Protein AF-A0A966V969-F1 (afdb_monomer_lite)

Secondary structure (DSSP, 8-state):
--HHHHHHHHHHT--HHHHHHHHHHHHHHHHS---SS--HHHHHHHHHHH-TT----SSSS--------TTS-HHHHHHHHHHHHHHTTS-S------SHHHHHHHHHHHTSTTSTT-TTTT--

Sequence (124 aa):
MNRTVSSITARLSLRSPQEESLEILANILESIELSKAPDLIQTLKTIEGMYPSVKDFEREFPSLCFAIATGVGKTRLMGAFIAYFYLTGRSHNFFVLAPNLTIYDKLISDFSPQSPKYVFRGIA

pLDDT: mean 94.38, std 4.68, range [58.75, 98.19]

Structure (mmCIF, N/CA/C/O backbone):
data_AF-A0A966V969-F1
#
_entry.id   AF-A0A966V969-F1
#
loop_
_atom_site.group_PDB
_atom_site.id
_atom_site.type_symbol
_atom_site.label_atom_id
_atom_site.label_alt_id
_atom_site.label_comp_id
_atom_site.label_asym_id
_atom_site.label_entity_id
_atom_site.label_seq_id
_atom_site.pdbx_PDB_ins_code
_atom_site.Cartn_x
_atom_site.Cartn_y
_atom_site.Cartn_z
_atom_site.occupancy
_atom_site.B_iso_or_equiv
_atom_site.auth_seq_id
_atom_site.auth_comp_id
_atom_site.auth_asym_id
_atom_site.auth_atom_id
_atom_site.pdbx_PDB_model_num
ATOM 1 N N . MET A 1 1 ? 4.964 -12.467 12.797 1.00 58.75 1 MET A N 1
ATOM 2 C CA . MET A 1 1 ? 5.507 -12.057 11.484 1.00 58.75 1 MET A CA 1
ATOM 3 C C . MET A 1 1 ? 4.500 -12.437 10.413 1.00 58.75 1 MET A C 1
ATOM 5 O O . MET A 1 1 ? 4.186 -13.618 10.275 1.00 58.75 1 MET A O 1
ATOM 9 N N . ASN A 1 2 ? 3.919 -11.445 9.743 1.00 86.44 2 ASN A N 1
ATOM 10 C CA . ASN A 1 2 ? 2.849 -11.649 8.772 1.00 86.44 2 ASN A CA 1
ATOM 11 C C . ASN A 1 2 ? 3.426 -12.288 7.492 1.00 86.44 2 ASN A C 1
ATOM 13 O O . ASN A 1 2 ? 4.186 -11.659 6.757 1.00 86.44 2 ASN A O 1
ATOM 17 N N . ARG A 1 3 ? 3.097 -13.566 7.242 1.00 93.81 3 ARG A N 1
ATOM 18 C CA . ARG A 1 3 ? 3.651 -14.343 6.113 1.00 93.81 3 ARG A CA 1
ATOM 19 C C . ARG A 1 3 ? 3.357 -13.695 4.759 1.00 93.81 3 ARG A C 1
ATOM 21 O O . ARG A 1 3 ? 4.184 -13.785 3.853 1.00 93.81 3 ARG A O 1
ATOM 28 N N . THR A 1 4 ? 2.205 -13.042 4.630 1.00 96.69 4 THR A N 1
ATOM 29 C CA . THR A 1 4 ? 1.804 -12.351 3.403 1.00 96.69 4 THR A CA 1
ATOM 30 C C . THR A 1 4 ? 2.675 -11.124 3.164 1.00 96.69 4 THR A C 1
ATOM 32 O O . THR A 1 4 ? 3.166 -10.958 2.049 1.00 96.69 4 THR A O 1
ATOM 35 N N . VAL A 1 5 ? 2.960 -10.330 4.205 1.00 97.62 5 VAL A N 1
ATOM 36 C CA . VAL A 1 5 ? 3.913 -9.208 4.119 1.00 97.62 5 VAL A CA 1
ATOM 37 C C . VAL A 1 5 ? 5.285 -9.701 3.669 1.00 97.62 5 VAL A C 1
ATOM 39 O O . VAL A 1 5 ? 5.779 -9.236 2.647 1.00 97.62 5 VAL A O 1
ATOM 42 N N . SER A 1 6 ? 5.860 -10.703 4.344 1.00 97.12 6 SER A N 1
ATOM 43 C CA . SER A 1 6 ? 7.191 -11.222 3.988 1.00 97.12 6 SER A CA 1
ATOM 44 C C . SER A 1 6 ? 7.252 -11.751 2.548 1.00 97.12 6 SER A C 1
ATOM 46 O O . SER A 1 6 ? 8.235 -11.524 1.841 1.00 97.12 6 SER A O 1
ATOM 48 N N . SER A 1 7 ? 6.191 -12.423 2.088 1.00 97.38 7 SER A N 1
ATOM 49 C CA . SER A 1 7 ? 6.082 -12.890 0.702 1.00 97.38 7 SER A CA 1
ATOM 50 C C . SER A 1 7 ? 6.066 -11.722 -0.289 1.00 97.38 7 SER A C 1
ATOM 52 O O . SER A 1 7 ? 6.858 -11.708 -1.232 1.00 97.38 7 SER A O 1
ATOM 54 N N . ILE A 1 8 ? 5.221 -10.711 -0.065 1.00 98.12 8 ILE A N 1
ATOM 55 C CA . ILE A 1 8 ? 5.113 -9.535 -0.943 1.00 98.12 8 ILE A CA 1
ATOM 56 C C . ILE A 1 8 ? 6.426 -8.745 -0.959 1.00 98.12 8 ILE A C 1
ATOM 58 O O . ILE A 1 8 ? 6.900 -8.392 -2.042 1.00 98.12 8 ILE A O 1
ATOM 62 N N . THR A 1 9 ? 7.043 -8.521 0.206 1.00 97.50 9 THR A N 1
ATOM 63 C CA . THR A 1 9 ? 8.348 -7.859 0.336 1.00 97.50 9 THR A CA 1
ATOM 64 C C . THR A 1 9 ? 9.390 -8.528 -0.553 1.00 97.50 9 THR A C 1
ATOM 66 O O . THR A 1 9 ? 10.029 -7.855 -1.367 1.00 97.50 9 THR A O 1
ATOM 69 N N . ALA A 1 10 ? 9.518 -9.855 -0.457 1.00 96.75 10 ALA A N 1
ATOM 70 C CA . ALA A 1 10 ? 10.477 -10.612 -1.251 1.00 96.75 10 ALA A CA 1
ATOM 71 C C . ALA A 1 10 ? 10.139 -10.577 -2.752 1.00 96.75 10 ALA A C 1
ATOM 73 O O . ALA A 1 10 ? 10.995 -10.249 -3.577 1.00 96.75 10 ALA A O 1
ATOM 74 N N . ARG A 1 11 ? 8.885 -10.870 -3.120 1.00 97.06 11 ARG A N 1
ATOM 75 C CA . ARG A 1 11 ? 8.448 -10.976 -4.523 1.00 97.06 11 ARG A CA 1
ATOM 76 C C . ARG A 1 11 ? 8.523 -9.652 -5.278 1.00 97.06 11 ARG A C 1
ATOM 78 O O . ARG A 1 11 ? 8.856 -9.660 -6.460 1.00 97.06 11 ARG A O 1
ATOM 85 N N . LEU A 1 12 ? 8.247 -8.532 -4.611 1.00 96.50 12 LEU A N 1
ATOM 86 C CA . LEU A 1 12 ? 8.309 -7.196 -5.212 1.00 96.50 12 LEU A CA 1
ATOM 87 C C . LEU A 1 12 ? 9.646 -6.485 -4.978 1.00 96.50 12 LEU A C 1
ATOM 89 O O . LEU A 1 12 ? 9.831 -5.376 -5.486 1.00 96.50 12 LEU A O 1
ATOM 93 N N . SER A 1 13 ? 10.578 -7.101 -4.240 1.00 95.25 13 SER A N 1
ATOM 94 C CA . SER A 1 13 ? 11.858 -6.489 -3.855 1.00 95.25 13 SER A CA 1
ATOM 95 C C . SER A 1 13 ? 11.650 -5.109 -3.219 1.00 95.25 13 SER A C 1
ATOM 97 O O . SER A 1 13 ? 12.162 -4.091 -3.707 1.00 95.25 13 SER A O 1
ATOM 99 N N . LEU A 1 14 ? 10.810 -5.063 -2.181 1.00 96.31 14 LEU A N 1
ATOM 100 C CA . LEU A 1 14 ? 10.531 -3.826 -1.455 1.00 96.31 14 LEU A CA 1
ATOM 101 C C . LEU A 1 14 ? 11.786 -3.346 -0.721 1.00 96.31 14 LEU A C 1
ATOM 103 O O . LEU A 1 14 ? 12.553 -4.133 -0.175 1.00 96.31 14 LEU A O 1
ATOM 107 N N . ARG A 1 15 ? 12.007 -2.031 -0.737 1.00 95.50 15 ARG A N 1
ATOM 108 C CA . ARG A 1 15 ? 13.041 -1.374 0.076 1.00 95.50 15 ARG A CA 1
ATOM 109 C C . ARG A 1 15 ? 12.505 -1.143 1.486 1.00 95.50 15 ARG A C 1
ATOM 111 O O . ARG A 1 15 ? 11.294 -1.014 1.643 1.00 95.50 15 ARG A O 1
ATOM 118 N N . SER A 1 16 ? 13.388 -0.957 2.466 1.00 95.50 16 SER A N 1
ATOM 119 C CA . SER A 1 16 ? 13.004 -0.822 3.881 1.00 95.50 16 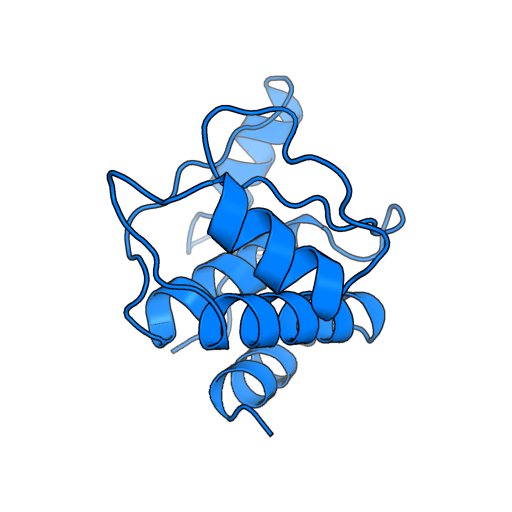SER A CA 1
ATOM 120 C C . SER A 1 16 ? 11.854 0.168 4.142 1.00 95.50 16 SER A C 1
ATOM 122 O O . SER A 1 16 ? 10.895 -0.239 4.785 1.00 95.50 16 SER A O 1
ATOM 124 N N . PRO A 1 17 ? 11.816 1.391 3.563 1.00 96.38 17 PRO A N 1
ATOM 125 C CA . PRO A 1 17 ? 10.683 2.300 3.801 1.00 96.38 17 PRO A CA 1
ATOM 126 C C . PRO A 1 17 ? 9.339 1.801 3.235 1.00 96.38 17 PRO A C 1
ATOM 128 O O . PRO A 1 17 ? 8.268 2.175 3.709 1.00 96.38 17 PRO A O 1
ATOM 131 N N . GLN A 1 18 ? 9.377 0.987 2.175 1.00 97.44 18 GLN A N 1
ATOM 132 C CA . GLN A 1 18 ? 8.181 0.392 1.569 1.00 97.44 18 GLN A CA 1
ATOM 133 C C . GLN A 1 18 ? 7.702 -0.820 2.368 1.00 97.44 18 GLN A C 1
ATOM 135 O O . GLN A 1 18 ? 6.499 -0.995 2.529 1.00 97.44 18 GLN A O 1
ATOM 140 N N . GLU A 1 19 ? 8.637 -1.642 2.847 1.00 97.25 19 GLU A N 1
ATOM 141 C CA . GLU A 1 19 ? 8.350 -2.771 3.734 1.00 97.25 19 GLU A CA 1
ATOM 142 C C . GLU A 1 19 ? 7.718 -2.288 5.040 1.00 97.25 19 GLU A C 1
ATOM 144 O O . GLU A 1 19 ? 6.629 -2.737 5.377 1.00 97.25 19 GLU A O 1
ATOM 149 N N . GLU A 1 20 ? 8.312 -1.285 5.690 1.00 96.88 20 GLU A N 1
ATOM 150 C CA . GLU A 1 20 ? 7.766 -0.667 6.904 1.00 96.88 20 GLU A CA 1
ATOM 151 C C . GLU A 1 20 ? 6.340 -0.136 6.677 1.00 96.88 20 GLU A C 1
ATOM 153 O O . GLU A 1 20 ? 5.432 -0.385 7.465 1.00 96.88 20 GLU A O 1
ATOM 158 N N . SER A 1 21 ? 6.098 0.529 5.541 1.00 97.69 21 SER A N 1
ATOM 159 C CA . SER A 1 21 ? 4.753 0.997 5.178 1.00 97.69 21 SER A CA 1
ATOM 160 C C . SER A 1 21 ? 3.753 -0.157 5.008 1.00 97.69 21 SER A C 1
ATOM 162 O O . SER A 1 21 ? 2.585 -0.023 5.373 1.00 97.69 21 SER A O 1
ATOM 164 N N . LEU A 1 22 ? 4.188 -1.290 4.449 1.00 98.19 22 LEU A N 1
ATOM 165 C CA . LEU A 1 22 ? 3.351 -2.479 4.281 1.00 98.19 22 LEU A CA 1
ATOM 166 C C . LEU A 1 22 ? 3.064 -3.172 5.620 1.00 98.19 22 LEU A C 1
ATOM 168 O O . LEU A 1 22 ? 1.937 -3.615 5.836 1.00 98.19 22 LEU A O 1
ATOM 172 N N . GLU A 1 23 ? 4.039 -3.224 6.525 1.00 97.94 23 GLU A N 1
ATOM 173 C CA . GLU A 1 23 ? 3.856 -3.728 7.889 1.00 97.94 23 GLU A CA 1
ATOM 174 C C . GLU A 1 23 ? 2.863 -2.873 8.679 1.00 97.94 23 GLU A C 1
ATOM 176 O O . GLU A 1 23 ? 1.950 -3.413 9.304 1.00 97.94 23 GLU A O 1
ATOM 181 N N . ILE A 1 24 ? 2.980 -1.545 8.593 1.00 97.56 24 ILE A N 1
ATOM 182 C CA . ILE A 1 24 ? 2.030 -0.617 9.220 1.00 97.56 24 ILE A CA 1
ATOM 183 C C . ILE A 1 24 ? 0.612 -0.872 8.701 1.00 97.56 24 ILE A C 1
ATOM 185 O O . ILE A 1 24 ? -0.319 -1.018 9.494 1.00 97.56 24 ILE A O 1
ATOM 189 N N . LEU A 1 25 ? 0.438 -0.979 7.378 1.00 97.56 25 LEU A N 1
ATOM 190 C CA . LEU A 1 25 ? -0.867 -1.285 6.792 1.00 97.56 25 LEU A CA 1
ATOM 191 C C . LEU A 1 25 ? -1.413 -2.628 7.305 1.00 97.56 25 LEU A C 1
ATOM 193 O O . LEU A 1 25 ? -2.586 -2.711 7.667 1.00 97.56 25 LEU A O 1
ATOM 197 N N . ALA A 1 26 ? -0.579 -3.669 7.348 1.00 97.50 26 ALA A N 1
ATOM 198 C CA . ALA A 1 26 ? -0.976 -4.988 7.828 1.00 97.50 26 ALA A CA 1
ATOM 199 C C . ALA A 1 26 ? -1.460 -4.947 9.286 1.00 97.50 26 ALA A C 1
ATOM 201 O O . ALA A 1 26 ? -2.554 -5.439 9.569 1.00 97.50 26 ALA A O 1
ATOM 202 N N . ASN A 1 27 ? -0.708 -4.292 10.174 1.00 97.00 27 ASN A N 1
ATOM 203 C CA . ASN A 1 27 ? -1.048 -4.152 11.593 1.00 97.00 27 ASN A CA 1
ATOM 204 C C . ASN A 1 27 ? -2.346 -3.360 11.809 1.00 97.00 27 ASN A C 1
ATOM 206 O O . ASN A 1 27 ? -3.169 -3.725 12.652 1.00 97.00 27 ASN A O 1
ATOM 210 N N . ILE A 1 28 ? -2.560 -2.295 11.026 1.00 96.31 28 ILE A N 1
ATOM 211 C CA . ILE A 1 28 ? -3.814 -1.533 11.069 1.00 96.31 28 ILE A CA 1
ATOM 212 C C . ILE A 1 28 ? -4.981 -2.440 10.689 1.00 96.31 28 ILE A C 1
ATOM 214 O O . ILE A 1 28 ? -5.964 -2.513 11.419 1.00 96.31 28 ILE A O 1
ATOM 218 N N . LEU A 1 29 ? -4.863 -3.162 9.573 1.00 95.06 29 LEU A N 1
ATOM 219 C CA . LEU A 1 29 ? -5.931 -4.020 9.065 1.00 95.06 29 LEU A CA 1
ATOM 220 C C . LEU A 1 29 ? -6.230 -5.213 9.983 1.00 95.06 29 LEU A C 1
ATOM 222 O O . LEU A 1 29 ? -7.367 -5.676 10.018 1.00 95.06 29 LEU A O 1
ATOM 226 N N . GLU A 1 30 ? -5.250 -5.724 10.724 1.00 94.31 30 GLU A N 1
ATOM 227 C CA . GLU A 1 30 ? -5.466 -6.744 11.763 1.00 94.31 30 GLU A CA 1
ATOM 228 C C . GLU A 1 30 ? -6.257 -6.205 12.967 1.00 94.31 30 GLU A C 1
ATOM 230 O O . GLU A 1 30 ? -6.939 -6.974 13.639 1.00 94.31 30 GLU A O 1
ATOM 235 N N . SER A 1 31 ? -6.217 -4.892 13.199 1.00 94.38 31 SER A N 1
ATOM 236 C CA . SER A 1 31 ? -6.817 -4.242 14.371 1.00 94.38 31 SER A CA 1
ATOM 237 C C . SER A 1 31 ? -8.165 -3.572 14.092 1.00 94.38 31 SER A C 1
ATOM 239 O O . SER A 1 31 ? -8.831 -3.126 15.026 1.00 94.38 31 SER A O 1
ATOM 241 N N . ILE A 1 32 ? -8.571 -3.473 12.822 1.00 92.69 32 ILE A N 1
ATOM 242 C CA . ILE A 1 32 ? -9.834 -2.850 12.410 1.00 92.69 32 ILE A CA 1
ATOM 243 C C . ILE A 1 32 ? -10.624 -3.766 11.472 1.00 92.69 32 ILE A C 1
ATOM 245 O O . ILE A 1 32 ? -10.061 -4.518 10.672 1.00 92.69 32 ILE A O 1
ATOM 249 N N . GLU A 1 33 ? -11.947 -3.647 11.517 1.00 87.50 33 GLU A N 1
ATOM 250 C CA . GLU A 1 33 ? -12.836 -4.291 10.554 1.00 87.50 33 GLU A CA 1
ATOM 251 C C . GLU A 1 33 ? -13.160 -3.338 9.396 1.00 87.50 33 GLU A C 1
ATOM 253 O O . GLU A 1 33 ? -13.469 -2.162 9.597 1.00 87.50 33 GLU A O 1
ATOM 258 N N . LEU A 1 34 ? -13.101 -3.847 8.163 1.00 87.50 34 LEU A N 1
ATOM 259 C CA . LEU A 1 34 ? -13.518 -3.095 6.983 1.00 87.50 34 LEU A CA 1
ATOM 260 C C . LEU A 1 34 ? -15.020 -3.290 6.777 1.00 87.50 34 LEU A C 1
ATOM 262 O O . LEU A 1 34 ? -15.475 -4.378 6.437 1.00 87.50 34 LEU A O 1
ATOM 266 N N . SER A 1 35 ? -15.781 -2.215 6.955 1.00 88.50 35 SER A N 1
ATOM 267 C CA . SER A 1 35 ? -17.240 -2.194 6.849 1.00 88.50 35 SER A CA 1
ATOM 268 C C . SER A 1 35 ? -17.690 -1.112 5.867 1.00 88.50 35 SER A C 1
ATOM 270 O O . SER A 1 35 ? -17.002 -0.111 5.673 1.00 88.50 35 SER A O 1
ATOM 272 N N . LYS A 1 36 ? -18.873 -1.288 5.262 1.00 87.44 36 LYS A N 1
ATOM 273 C CA . LYS A 1 36 ? -19.541 -0.234 4.471 1.00 87.44 36 LYS A CA 1
ATOM 274 C C . LYS A 1 36 ? -20.076 0.909 5.341 1.00 87.44 36 LYS A C 1
ATOM 276 O O . LYS A 1 36 ? -20.333 1.988 4.823 1.00 87.44 36 LYS A O 1
ATOM 281 N N . ALA A 1 37 ? -20.250 0.657 6.635 1.00 89.62 37 ALA A N 1
ATOM 282 C CA . ALA A 1 37 ? -20.653 1.625 7.646 1.00 89.62 37 ALA A CA 1
ATOM 283 C C . ALA A 1 37 ? -19.700 1.496 8.850 1.00 89.62 37 ALA A C 1
ATOM 285 O O . ALA A 1 37 ? -20.062 0.877 9.854 1.00 89.62 37 ALA A O 1
ATOM 286 N N . PRO A 1 38 ? -18.442 1.956 8.723 1.00 90.06 38 PRO A N 1
ATOM 287 C CA . PRO A 1 38 ? -17.471 1.863 9.805 1.00 90.06 38 PRO A CA 1
ATOM 288 C C . PRO A 1 38 ? -17.790 2.880 10.908 1.00 90.06 38 PRO A C 1
ATOM 290 O O . PRO A 1 38 ? -18.172 4.016 10.626 1.00 90.06 38 PRO A O 1
ATOM 293 N N . ASP A 1 39 ? -17.566 2.504 12.168 1.00 94.69 39 ASP A N 1
ATOM 294 C CA . ASP A 1 39 ? -17.512 3.470 13.268 1.00 94.69 39 ASP A CA 1
ATOM 295 C C . ASP A 1 39 ? -16.186 4.236 13.173 1.00 94.69 39 ASP A C 1
ATOM 297 O O . ASP A 1 39 ? -15.132 3.742 13.584 1.00 94.69 39 ASP A O 1
ATOM 301 N N . LEU A 1 40 ? -16.223 5.428 12.571 1.00 95.25 40 LEU A N 1
ATOM 302 C CA . LEU A 1 40 ? -15.026 6.241 12.342 1.00 95.25 40 LEU A CA 1
ATOM 303 C C . LEU A 1 40 ? -14.360 6.682 13.645 1.00 95.25 40 LEU A C 1
ATOM 305 O O . LEU A 1 40 ? -13.135 6.745 13.692 1.00 95.25 40 LEU A O 1
ATOM 309 N N . ILE A 1 41 ? -15.139 6.938 14.700 1.00 95.94 41 ILE A N 1
ATOM 310 C CA . ILE A 1 41 ? -14.617 7.387 15.995 1.00 95.94 41 ILE A CA 1
ATOM 311 C C . ILE A 1 41 ? -13.835 6.244 16.637 1.00 95.94 41 ILE A C 1
ATOM 313 O O . ILE A 1 41 ? -12.684 6.423 17.045 1.00 95.94 41 ILE A O 1
ATOM 317 N N . GLN A 1 42 ? -14.431 5.053 16.684 1.00 96.06 42 GLN A N 1
ATOM 318 C CA . GLN A 1 42 ? -13.767 3.884 17.246 1.00 96.06 42 GLN A CA 1
ATOM 319 C C . GLN A 1 42 ? -12.578 3.439 16.385 1.00 96.06 42 GLN A C 1
ATOM 321 O O . GLN A 1 42 ? -11.526 3.107 16.929 1.00 96.06 42 GLN A O 1
ATOM 326 N N . THR A 1 43 ? -12.708 3.481 15.056 1.00 96.75 43 THR A N 1
ATOM 327 C CA . THR A 1 43 ? -11.616 3.146 14.127 1.00 96.75 43 THR A CA 1
ATOM 328 C C . THR A 1 43 ? -10.434 4.095 14.309 1.00 96.75 43 THR A C 1
ATOM 330 O O . THR A 1 43 ? -9.302 3.633 14.452 1.00 96.75 43 THR A O 1
ATOM 333 N N . LEU A 1 44 ? -10.683 5.409 14.359 1.00 97.12 44 LEU A N 1
ATOM 334 C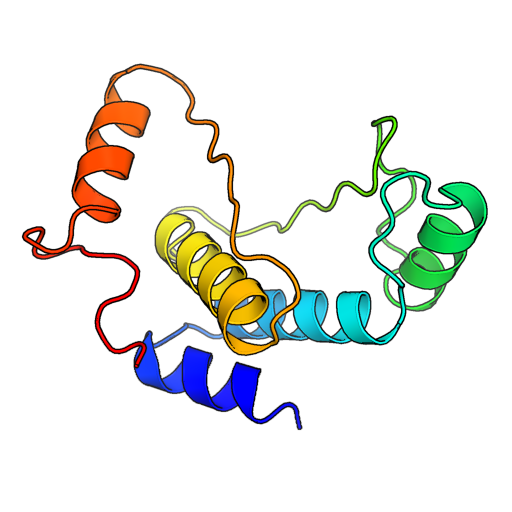 CA . LEU A 1 44 ? -9.646 6.414 14.594 1.00 97.12 44 LEU A CA 1
ATOM 335 C C . LEU A 1 44 ? -8.971 6.195 15.946 1.00 97.12 44 LEU A C 1
ATO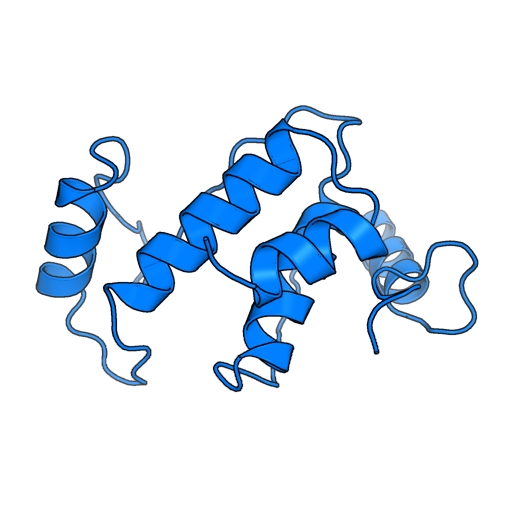M 337 O O . LEU A 1 44 ? -7.750 6.127 15.997 1.00 97.12 44 LEU A O 1
ATOM 341 N N . LYS A 1 45 ? -9.746 5.991 17.018 1.00 97.38 45 LYS A N 1
ATOM 342 C CA . LYS A 1 45 ? -9.208 5.735 18.361 1.00 97.38 45 LYS A CA 1
ATOM 343 C C . LYS A 1 45 ? -8.310 4.495 18.403 1.00 97.38 45 LYS A C 1
ATOM 345 O O . LYS A 1 45 ? -7.258 4.520 19.041 1.00 97.38 45 LYS A O 1
ATOM 350 N N . THR A 1 46 ? -8.708 3.417 17.727 1.00 97.25 46 THR A N 1
ATOM 351 C CA . THR A 1 46 ? -7.894 2.199 17.620 1.00 97.25 46 THR A CA 1
ATOM 352 C C . THR A 1 46 ? -6.586 2.475 16.873 1.00 97.25 46 THR A C 1
ATOM 354 O O . THR A 1 46 ? -5.520 2.090 17.352 1.00 97.25 46 THR A O 1
ATOM 357 N N . ILE A 1 47 ? -6.644 3.168 15.729 1.00 97.19 47 ILE A N 1
ATOM 358 C CA . ILE A 1 47 ? -5.453 3.482 14.927 1.00 97.19 47 ILE A CA 1
ATOM 359 C C . ILE A 1 47 ? -4.529 4.458 15.659 1.00 97.19 47 ILE A C 1
ATOM 361 O O . ILE A 1 47 ? -3.330 4.206 15.708 1.00 97.19 47 ILE A O 1
ATOM 365 N N . GLU A 1 48 ? -5.058 5.517 16.271 1.00 97.31 48 GLU A N 1
ATOM 366 C CA . GLU A 1 48 ? -4.290 6.501 17.042 1.00 97.31 48 GLU A CA 1
ATOM 367 C C . GLU A 1 48 ? -3.553 5.846 18.221 1.00 97.31 48 GLU A C 1
ATOM 369 O O . GLU A 1 48 ? -2.412 6.204 18.511 1.00 97.31 48 GLU A O 1
ATOM 374 N N . GLY A 1 49 ? -4.161 4.842 18.865 1.00 97.25 49 GLY A N 1
ATOM 375 C CA . GLY A 1 49 ? -3.520 4.072 19.934 1.00 97.25 49 GLY A CA 1
ATOM 376 C C . GLY A 1 49 ? -2.269 3.304 19.487 1.00 97.25 49 GLY A C 1
ATOM 377 O O . GLY A 1 49 ? -1.350 3.126 20.284 1.00 97.25 49 GLY A O 1
ATOM 378 N N . MET A 1 50 ? -2.209 2.879 18.221 1.00 96.81 50 MET A N 1
ATOM 379 C CA . MET A 1 50 ? -1.041 2.207 17.630 1.00 96.81 50 MET A CA 1
ATOM 380 C C . MET A 1 50 ? -0.080 3.189 16.949 1.00 96.81 50 MET A C 1
ATOM 382 O O . MET A 1 50 ? 1.136 3.006 16.987 1.00 96.81 50 MET A O 1
ATOM 386 N N . TYR A 1 51 ? -0.629 4.231 16.325 1.00 96.44 51 TYR A N 1
ATOM 387 C CA . TYR A 1 51 ? 0.069 5.205 15.493 1.00 96.44 51 TYR A CA 1
ATOM 388 C C . TYR A 1 51 ? -0.381 6.626 15.869 1.00 96.44 51 TYR A C 1
ATOM 390 O O . TYR A 1 51 ? -1.213 7.217 15.175 1.00 96.44 51 TYR A O 1
ATOM 398 N N . PRO A 1 52 ? 0.188 7.221 16.938 1.00 96.25 52 PRO A N 1
ATOM 399 C CA . PRO A 1 52 ? -0.287 8.492 17.495 1.00 96.25 52 PRO A CA 1
ATOM 400 C C . PRO A 1 52 ? -0.197 9.704 16.560 1.00 96.25 52 PRO A C 1
ATOM 402 O O . PRO A 1 52 ? -0.723 10.764 16.898 1.00 96.25 52 PRO A O 1
ATOM 405 N N . SER A 1 53 ? 0.485 9.585 15.418 1.00 94.75 53 SER A N 1
ATOM 406 C CA . SER A 1 53 ? 0.539 10.613 14.375 1.00 94.75 53 SER A CA 1
ATOM 407 C C . SER A 1 53 ? -0.765 10.741 13.578 1.00 94.75 53 SER A C 1
ATOM 409 O O . SER A 1 53 ? -0.983 11.777 12.954 1.00 94.75 53 SER A O 1
ATOM 411 N N . VAL A 1 54 ? -1.640 9.731 13.604 1.00 96.06 54 VAL A N 1
ATOM 412 C CA . VAL A 1 54 ? -2.954 9.769 12.950 1.00 96.06 54 VAL A CA 1
ATOM 413 C C . VAL A 1 54 ? -3.952 10.433 13.897 1.00 96.06 54 VAL A C 1
ATOM 415 O O . VAL A 1 54 ? -4.378 9.823 14.872 1.00 96.06 54 VAL A O 1
ATOM 418 N N . LYS A 1 55 ? -4.288 11.700 13.632 1.00 95.12 55 LYS A N 1
ATOM 419 C CA . LYS A 1 55 ? -5.190 12.504 14.481 1.00 95.12 55 LYS A CA 1
ATOM 420 C C . LYS A 1 55 ? -6.593 12.683 13.917 1.00 95.12 55 LYS A C 1
ATOM 422 O O . LYS A 1 55 ? -7.523 12.918 14.675 1.00 95.12 55 LYS A O 1
ATOM 427 N N . ASP A 1 56 ? -6.727 12.589 12.602 1.00 95.25 56 ASP A N 1
ATOM 428 C CA . ASP A 1 56 ? -7.979 12.734 11.872 1.00 95.25 56 ASP A CA 1
ATOM 429 C C . ASP A 1 56 ? -7.827 12.031 10.512 1.00 95.25 56 ASP A C 1
ATOM 431 O O . ASP A 1 56 ? -6.720 11.943 9.974 1.00 95.25 56 ASP A O 1
ATOM 435 N N . PHE A 1 57 ? -8.926 11.514 9.965 1.00 95.38 57 PHE A N 1
ATOM 436 C CA . PHE A 1 57 ? -8.981 10.983 8.603 1.00 95.38 57 PHE A CA 1
ATOM 437 C C . PHE A 1 57 ? -9.217 12.077 7.555 1.00 95.38 57 PHE A C 1
ATOM 439 O O . PHE A 1 57 ? -8.974 11.837 6.370 1.00 95.38 57 PHE A O 1
ATOM 446 N N . GLU A 1 58 ? -9.718 13.251 7.959 1.00 94.94 58 GLU A N 1
ATOM 447 C CA . GLU A 1 58 ? -10.103 14.364 7.072 1.00 94.94 58 GLU A CA 1
ATOM 448 C C . GLU A 1 58 ? -11.171 13.980 6.023 1.00 94.94 58 GLU A C 1
ATOM 450 O O . GLU A 1 58 ? -11.390 14.695 5.039 1.00 94.94 58 GLU A O 1
ATOM 455 N N . ARG A 1 59 ? -11.801 12.811 6.169 1.00 93.56 59 ARG A N 1
ATOM 456 C CA . ARG A 1 59 ? -12.737 12.196 5.221 1.00 93.56 59 ARG A CA 1
ATOM 457 C C . ARG A 1 59 ? -13.808 11.426 5.985 1.00 93.56 59 ARG A C 1
ATOM 459 O O . ARG A 1 59 ? -13.583 10.969 7.100 1.00 93.56 59 ARG A O 1
ATOM 466 N N . GLU A 1 60 ? -14.946 11.198 5.336 1.00 91.44 60 GLU A N 1
ATOM 467 C CA . GLU A 1 60 ? -16.062 10.395 5.868 1.00 91.44 60 GLU A CA 1
ATOM 468 C C . GLU A 1 60 ? -15.815 8.872 5.767 1.00 91.44 60 GLU A C 1
ATOM 470 O O . GLU A 1 60 ? -16.740 8.065 5.761 1.00 91.44 60 GLU A O 1
ATOM 475 N N . PHE A 1 61 ? -14.552 8.461 5.654 1.00 92.00 61 PHE A N 1
ATOM 476 C CA . PHE A 1 61 ? -14.100 7.074 5.603 1.00 92.00 61 PHE A CA 1
ATOM 477 C C . PHE A 1 61 ? -12.670 6.983 6.164 1.00 92.00 61 PHE A C 1
ATOM 479 O O . PHE A 1 61 ? -11.955 7.990 6.142 1.00 92.00 61 PHE A O 1
ATOM 486 N N . PRO A 1 62 ? -12.208 5.803 6.627 1.00 93.25 62 PRO A N 1
ATOM 487 C CA . PRO A 1 62 ? -10.829 5.636 7.078 1.00 93.25 62 PRO A CA 1
ATOM 488 C C . PRO A 1 62 ? -9.838 5.992 5.965 1.00 93.25 62 PRO A C 1
ATOM 490 O O . PRO A 1 62 ? -9.826 5.370 4.902 1.00 93.25 62 PRO A O 1
ATOM 493 N N . SER A 1 63 ? -9.012 7.004 6.211 1.00 94.62 63 SER A N 1
ATOM 494 C CA . SER A 1 63 ? -8.074 7.564 5.238 1.00 94.62 63 SER A CA 1
ATOM 495 C C . SER A 1 63 ? -6.692 7.646 5.871 1.00 94.62 63 SER A C 1
ATOM 497 O O . SER A 1 63 ? -6.527 8.212 6.948 1.00 94.62 63 SER A O 1
ATOM 499 N N . LEU A 1 64 ? -5.695 7.045 5.222 1.00 95.50 64 LEU A N 1
ATOM 500 C CA . LEU A 1 64 ? -4.336 6.924 5.746 1.00 95.50 64 LEU A CA 1
ATOM 501 C C . LEU A 1 64 ? -3.336 7.487 4.740 1.00 95.50 64 LEU A C 1
ATOM 503 O O . LEU A 1 64 ? -3.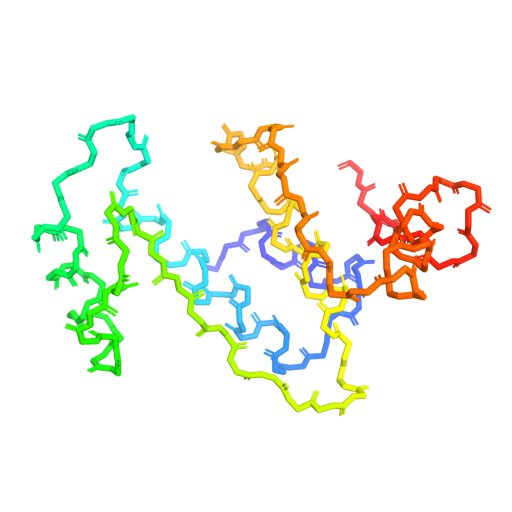401 7.187 3.546 1.00 95.50 64 LEU A O 1
ATOM 507 N N . CYS A 1 65 ? -2.377 8.266 5.236 1.00 95.31 65 CYS A N 1
ATOM 508 C CA . CYS A 1 65 ? -1.295 8.822 4.435 1.00 95.31 65 CYS A CA 1
ATOM 509 C C . CYS A 1 65 ? 0.027 8.129 4.776 1.00 95.31 65 CYS A C 1
ATOM 511 O O . CYS A 1 65 ? 0.466 8.138 5.923 1.00 95.31 65 CYS A O 1
ATOM 513 N N . PHE A 1 66 ? 0.683 7.567 3.760 1.00 95.12 66 PHE A N 1
ATOM 514 C CA . PHE A 1 66 ? 2.009 6.966 3.884 1.00 95.12 66 PHE A CA 1
ATOM 515 C C . PHE A 1 66 ? 3.045 7.884 3.236 1.00 95.12 66 PHE A C 1
ATOM 517 O O . PHE A 1 66 ? 3.087 8.041 2.010 1.00 95.12 66 PHE A O 1
ATOM 524 N N . ALA A 1 67 ? 3.881 8.510 4.064 1.00 90.94 67 ALA A N 1
ATOM 525 C CA . ALA A 1 67 ? 4.910 9.432 3.606 1.00 90.94 67 ALA A CA 1
ATOM 526 C C . ALA A 1 67 ? 6.137 8.667 3.089 1.00 90.94 67 ALA A C 1
ATOM 528 O O . ALA A 1 67 ? 6.877 8.055 3.852 1.00 90.94 67 ALA A O 1
ATOM 529 N N . ILE A 1 68 ? 6.380 8.736 1.778 1.00 90.81 68 ILE A N 1
ATOM 530 C CA . ILE A 1 68 ? 7.575 8.172 1.142 1.00 90.81 68 ILE A CA 1
ATOM 531 C C . ILE A 1 68 ? 8.245 9.215 0.245 1.00 90.81 68 ILE A C 1
ATOM 533 O O . ILE A 1 68 ? 7.589 9.880 -0.564 1.00 90.81 68 ILE A O 1
ATOM 537 N N . ALA A 1 69 ? 9.574 9.307 0.345 1.00 89.44 69 ALA A N 1
ATOM 538 C CA . ALA A 1 69 ? 10.386 10.205 -0.468 1.00 89.44 69 ALA A CA 1
ATOM 539 C C . ALA A 1 69 ? 10.277 9.916 -1.981 1.00 89.44 69 ALA A C 1
ATOM 541 O O . ALA A 1 69 ? 9.974 8.806 -2.439 1.00 89.44 69 ALA A O 1
ATOM 542 N N . THR A 1 70 ? 10.541 10.935 -2.799 1.00 85.94 70 THR A N 1
ATOM 543 C CA . THR A 1 70 ? 10.593 10.782 -4.258 1.00 85.94 70 THR A CA 1
ATOM 544 C C . THR A 1 70 ? 11.674 9.770 -4.659 1.00 85.94 70 THR A C 1
ATOM 546 O O . THR A 1 70 ? 12.690 9.609 -3.996 1.00 85.94 70 THR A O 1
ATOM 549 N N . GLY A 1 71 ? 11.427 9.005 -5.727 1.00 85.81 71 GLY A N 1
ATOM 550 C CA . GLY A 1 71 ? 12.384 8.001 -6.222 1.00 85.81 71 GLY A CA 1
ATOM 551 C C . GLY A 1 71 ? 12.475 6.690 -5.422 1.00 85.81 71 GLY A C 1
ATOM 552 O O . GLY A 1 71 ? 13.090 5.737 -5.901 1.00 85.81 71 GLY A O 1
ATOM 553 N N . VAL A 1 72 ? 11.821 6.574 -4.259 1.00 89.38 72 VAL A N 1
ATOM 554 C CA . VAL A 1 72 ? 11.823 5.323 -3.469 1.00 89.38 72 VAL A CA 1
ATOM 555 C C . VAL A 1 72 ? 10.964 4.228 -4.113 1.00 89.38 72 VAL A C 1
ATOM 557 O O . VAL A 1 72 ? 11.318 3.056 -4.044 1.00 89.38 72 VAL A O 1
ATOM 560 N N . GLY A 1 73 ? 9.884 4.611 -4.804 1.00 92.31 73 GLY A N 1
ATOM 561 C CA . GLY A 1 73 ? 9.027 3.689 -5.560 1.00 92.31 73 GLY A CA 1
ATOM 562 C C . GLY A 1 73 ? 7.570 3.679 -5.098 1.00 92.31 73 GLY A C 1
ATOM 563 O O . GLY A 1 73 ? 7.029 2.625 -4.783 1.00 92.31 73 GLY A O 1
ATOM 564 N N . LYS A 1 74 ? 6.911 4.843 -5.086 1.00 94.50 74 LYS A N 1
ATOM 565 C CA . LYS A 1 74 ? 5.506 4.984 -4.654 1.00 94.50 74 LYS A CA 1
ATOM 566 C C . LYS A 1 74 ? 4.546 4.056 -5.406 1.00 94.50 74 LYS A C 1
ATOM 568 O O . LYS A 1 74 ? 3.734 3.390 -4.783 1.00 94.50 74 LYS A O 1
ATOM 573 N N . THR A 1 75 ? 4.703 3.932 -6.726 1.00 94.56 75 THR A N 1
ATOM 574 C CA . THR A 1 75 ? 3.884 3.019 -7.542 1.00 94.56 7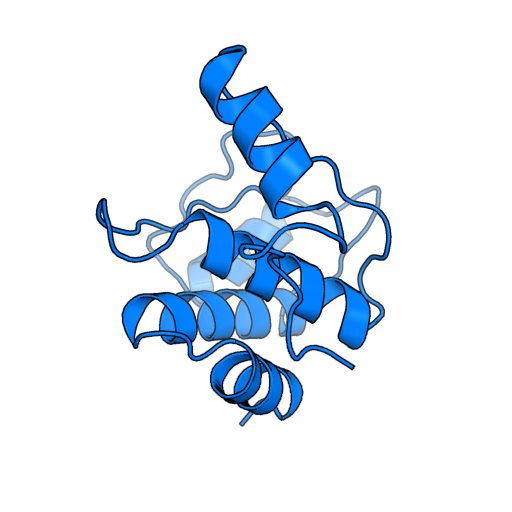5 THR A CA 1
ATOM 575 C C . THR A 1 75 ? 4.048 1.556 -7.122 1.00 94.56 75 THR A C 1
ATOM 577 O O . THR A 1 75 ? 3.078 0.809 -7.090 1.00 94.56 75 THR A O 1
ATOM 580 N N . ARG A 1 76 ? 5.264 1.147 -6.739 1.00 95.50 76 ARG A N 1
ATOM 581 C CA . ARG A 1 76 ? 5.522 -0.209 -6.243 1.00 95.50 76 ARG A CA 1
ATOM 582 C C . ARG A 1 76 ? 4.914 -0.435 -4.862 1.00 95.50 76 ARG A C 1
ATOM 584 O O . ARG A 1 76 ? 4.351 -1.498 -4.642 1.00 95.50 76 ARG A O 1
ATOM 591 N N . LEU A 1 77 ? 4.981 0.556 -3.967 1.00 97.38 77 LEU A N 1
ATOM 592 C CA . LEU A 1 77 ? 4.297 0.468 -2.674 1.00 97.38 77 LEU A CA 1
ATOM 593 C C . LEU A 1 77 ? 2.781 0.321 -2.864 1.00 97.38 77 LEU A C 1
ATOM 595 O O . LEU A 1 77 ? 2.166 -0.533 -2.240 1.00 97.38 77 LEU A O 1
ATOM 599 N N . MET A 1 78 ? 2.189 1.104 -3.767 1.00 96.75 78 MET A N 1
ATOM 600 C CA . MET A 1 78 ? 0.771 0.972 -4.105 1.00 96.75 78 MET A CA 1
ATOM 601 C C . MET A 1 78 ? 0.437 -0.442 -4.605 1.00 96.75 78 MET A C 1
ATOM 603 O O . MET A 1 78 ? -0.544 -1.030 -4.157 1.00 96.75 78 MET A O 1
ATOM 607 N N . GLY A 1 79 ? 1.272 -1.018 -5.477 1.00 97.25 79 GLY A N 1
ATOM 608 C CA . GLY A 1 79 ? 1.138 -2.416 -5.896 1.00 97.25 79 GLY A CA 1
ATOM 609 C C . GLY A 1 79 ? 1.234 -3.402 -4.726 1.00 97.25 79 GLY A C 1
ATOM 610 O O . GLY A 1 79 ? 0.434 -4.327 -4.641 1.00 97.25 79 GLY A O 1
ATOM 611 N N . ALA A 1 80 ? 2.149 -3.176 -3.781 1.00 98.00 80 ALA A N 1
ATOM 612 C CA . ALA A 1 80 ? 2.277 -4.000 -2.580 1.00 98.00 80 ALA A CA 1
ATOM 613 C C . ALA A 1 80 ? 1.025 -3.943 -1.691 1.00 98.00 80 ALA A C 1
ATOM 615 O O . ALA A 1 80 ? 0.567 -4.981 -1.216 1.00 98.00 80 ALA A O 1
ATOM 616 N N . PHE A 1 81 ? 0.432 -2.758 -1.516 1.00 98.06 81 PHE A N 1
ATOM 617 C CA . PHE A 1 81 ? -0.822 -2.594 -0.776 1.00 98.06 81 PHE A CA 1
ATOM 618 C C . PHE A 1 81 ? -1.967 -3.346 -1.451 1.00 98.06 81 PHE A C 1
ATOM 620 O O . PHE A 1 81 ? -2.643 -4.140 -0.800 1.00 98.06 81 PHE A O 1
ATOM 627 N N . ILE A 1 82 ? -2.149 -3.157 -2.761 1.00 98.06 82 ILE A N 1
ATOM 628 C CA . ILE A 1 82 ? -3.193 -3.856 -3.523 1.00 98.06 82 ILE A CA 1
ATOM 629 C C . ILE A 1 82 ? -2.999 -5.377 -3.438 1.00 98.06 82 ILE A C 1
ATOM 631 O O . ILE A 1 82 ? -3.954 -6.098 -3.151 1.00 98.06 82 ILE A O 1
ATOM 635 N N . ALA A 1 83 ? -1.766 -5.864 -3.610 1.00 97.88 83 ALA A N 1
ATOM 636 C CA . ALA A 1 83 ? -1.447 -7.284 -3.481 1.00 97.88 83 ALA A CA 1
ATOM 637 C C . ALA A 1 83 ? -1.784 -7.818 -2.081 1.00 97.88 83 ALA A C 1
ATOM 639 O O . ALA A 1 83 ? -2.351 -8.900 -1.963 1.00 97.88 83 ALA A O 1
ATOM 640 N N . TYR A 1 84 ? -1.502 -7.055 -1.022 1.00 97.94 84 TYR A N 1
ATOM 641 C CA . TYR A 1 84 ? -1.835 -7.452 0.345 1.00 97.94 84 TYR A CA 1
ATOM 642 C C . TYR A 1 84 ? -3.345 -7.577 0.559 1.00 97.94 84 TYR A C 1
ATOM 644 O O . TYR A 1 84 ? -3.808 -8.609 1.047 1.00 97.94 84 TYR A O 1
ATOM 652 N N . PHE A 1 85 ? -4.130 -6.575 0.151 1.00 97.25 85 PHE A N 1
ATOM 653 C CA . PHE A 1 85 ? -5.593 -6.639 0.237 1.00 97.25 85 PHE A CA 1
ATOM 654 C C . PHE A 1 85 ? -6.167 -7.823 -0.552 1.00 97.25 85 PHE A C 1
ATOM 656 O O . PHE A 1 85 ? -7.049 -8.516 -0.043 1.00 97.25 85 PHE A O 1
ATOM 663 N N . TYR A 1 86 ? -5.647 -8.073 -1.756 1.00 96.88 86 TYR A N 1
ATOM 664 C CA . TYR A 1 86 ? -6.095 -9.162 -2.621 1.00 96.88 86 TYR A CA 1
ATOM 665 C C . TYR A 1 86 ? -5.770 -10.538 -2.025 1.00 96.88 86 TYR A C 1
ATOM 667 O O . TYR A 1 86 ? -6.656 -11.379 -1.886 1.00 96.88 86 TYR A O 1
ATOM 675 N N . LEU A 1 87 ? -4.514 -10.762 -1.622 1.00 96.38 87 LEU A N 1
ATOM 676 C CA . LEU A 1 87 ? -4.042 -12.054 -1.106 1.00 96.38 87 LEU A CA 1
ATOM 677 C C . LEU A 1 87 ? -4.605 -12.393 0.278 1.00 96.38 87 LEU A C 1
ATOM 679 O O . LEU A 1 87 ? -4.685 -13.564 0.637 1.00 96.38 87 LEU A O 1
ATOM 683 N N . THR A 1 88 ? -4.999 -11.386 1.060 1.00 95.31 88 THR A N 1
ATOM 684 C CA . THR A 1 88 ? -5.679 -11.589 2.351 1.00 95.31 88 THR A CA 1
ATOM 685 C C . THR A 1 88 ? -7.202 -11.678 2.223 1.00 95.31 88 THR A C 1
ATOM 687 O O . THR A 1 88 ? -7.881 -11.828 3.235 1.00 95.31 88 THR A O 1
ATOM 690 N N . GLY A 1 89 ? -7.753 -11.581 1.005 1.00 93.75 89 GLY A N 1
ATOM 691 C CA . GLY A 1 89 ? -9.197 -11.641 0.756 1.00 93.75 89 GLY A CA 1
ATOM 692 C C . GLY A 1 89 ? -9.979 -10.435 1.289 1.00 93.75 89 GLY A C 1
ATOM 693 O O . GLY A 1 89 ? -11.200 -10.495 1.402 1.00 93.75 89 GLY A O 1
ATOM 694 N N . ARG A 1 90 ? -9.297 -9.335 1.634 1.00 93.25 90 ARG A N 1
ATOM 695 C CA . ARG A 1 90 ? -9.916 -8.130 2.212 1.00 93.25 90 ARG A CA 1
ATOM 696 C C . ARG A 1 90 ? -10.571 -7.237 1.166 1.00 93.25 90 ARG A C 1
ATOM 698 O O . ARG A 1 90 ? -11.561 -6.578 1.465 1.00 93.25 90 ARG A O 1
ATOM 705 N N . SER A 1 91 ? -10.015 -7.182 -0.042 1.00 93.88 91 SER A N 1
ATOM 706 C CA . SER A 1 91 ? -10.650 -6.522 -1.186 1.00 93.88 91 SER A CA 1
ATOM 707 C C . SER A 1 91 ? -10.087 -7.043 -2.504 1.00 93.88 91 SER A C 1
ATOM 709 O O . SER A 1 91 ? -8.894 -7.313 -2.616 1.00 93.88 91 SER A O 1
ATOM 711 N N . HIS A 1 92 ? -10.947 -7.106 -3.520 1.00 94.31 92 HIS A N 1
ATOM 712 C CA . HIS A 1 92 ? -10.571 -7.375 -4.911 1.00 94.31 92 HIS A CA 1
ATOM 713 C C . HIS A 1 92 ? -10.875 -6.195 -5.844 1.00 94.31 92 HIS A C 1
ATOM 715 O O . HIS A 1 92 ? -10.545 -6.248 -7.026 1.00 94.31 92 HIS A O 1
ATOM 721 N N . ASN A 1 93 ? -11.490 -5.128 -5.324 1.00 94.75 93 ASN A N 1
ATOM 722 C CA . ASN A 1 93 ? -11.884 -3.958 -6.100 1.00 94.75 93 ASN A CA 1
ATOM 723 C C . ASN A 1 93 ? -11.099 -2.744 -5.614 1.00 94.75 93 ASN A C 1
ATOM 725 O O . ASN A 1 93 ? -11.124 -2.412 -4.427 1.00 94.75 93 ASN A O 1
ATOM 729 N N . PHE A 1 94 ? -10.414 -2.082 -6.542 1.00 95.88 94 PHE A N 1
ATOM 730 C CA . PHE A 1 94 ? -9.548 -0.950 -6.242 1.00 95.88 94 PHE A CA 1
ATOM 731 C C . PHE A 1 94 ? -9.813 0.181 -7.222 1.00 95.88 94 PHE A C 1
ATOM 733 O O . PHE A 1 94 ? -9.946 -0.037 -8.425 1.00 95.88 94 PHE A O 1
ATOM 740 N N . PHE A 1 95 ? -9.850 1.397 -6.692 1.00 95.44 95 PHE A N 1
ATOM 741 C CA . PHE A 1 95 ? -9.897 2.621 -7.472 1.00 95.44 95 PHE A CA 1
ATOM 742 C C . PHE A 1 95 ? -8.592 3.381 -7.246 1.00 95.44 95 PHE A C 1
ATOM 744 O O . PHE A 1 95 ? -8.260 3.728 -6.113 1.00 95.44 95 PHE A O 1
ATOM 751 N N . VAL A 1 96 ? -7.837 3.614 -8.319 1.00 95.38 96 VAL A N 1
ATOM 752 C CA . VAL A 1 96 ? -6.575 4.360 -8.276 1.00 95.38 96 VAL A CA 1
ATOM 753 C C . VAL A 1 96 ? -6.795 5.715 -8.933 1.00 95.38 96 VAL A C 1
ATOM 755 O O . VAL A 1 96 ? -7.036 5.795 -10.136 1.00 95.38 96 VAL A O 1
ATOM 758 N N . LEU A 1 97 ? -6.694 6.784 -8.142 1.00 94.38 97 LEU A N 1
ATOM 759 C CA . LEU A 1 97 ? -6.799 8.156 -8.628 1.00 94.38 97 LEU A CA 1
ATOM 760 C C . LEU A 1 97 ? -5.408 8.718 -8.944 1.00 94.38 97 LEU A C 1
ATOM 762 O O . LEU A 1 97 ? -4.514 8.697 -8.098 1.00 94.38 97 LEU A O 1
ATOM 766 N N . ALA A 1 98 ? -5.239 9.248 -10.154 1.00 94.25 98 ALA A N 1
ATOM 767 C CA . ALA A 1 98 ? -3.985 9.821 -10.630 1.00 94.25 98 ALA A CA 1
ATOM 768 C C . ALA A 1 98 ? -4.139 11.321 -10.928 1.00 94.25 98 ALA A C 1
ATOM 770 O O . ALA A 1 98 ? -5.160 11.720 -11.490 1.00 94.25 98 ALA A O 1
ATOM 771 N N . PRO A 1 99 ? -3.136 12.158 -10.612 1.00 93.50 99 PRO A N 1
ATOM 772 C CA . PRO A 1 99 ? -3.149 13.560 -11.005 1.00 93.50 99 PRO A CA 1
ATOM 773 C C . PRO A 1 99 ? -2.664 13.725 -12.450 1.00 93.50 99 PRO A C 1
ATOM 775 O O . PRO A 1 99 ? -1.580 13.254 -12.792 1.00 93.50 99 PRO A O 1
ATOM 778 N N . ASN A 1 100 ? -3.400 14.488 -13.260 1.00 95.00 100 ASN A N 1
ATOM 779 C CA . ASN A 1 100 ? -3.079 14.793 -14.663 1.00 95.00 100 ASN A CA 1
ATOM 780 C C . ASN A 1 100 ? -2.990 13.557 -15.587 1.00 95.00 100 ASN A C 1
ATOM 782 O O . ASN A 1 100 ? -2.838 12.415 -15.155 1.00 95.00 100 ASN A O 1
AT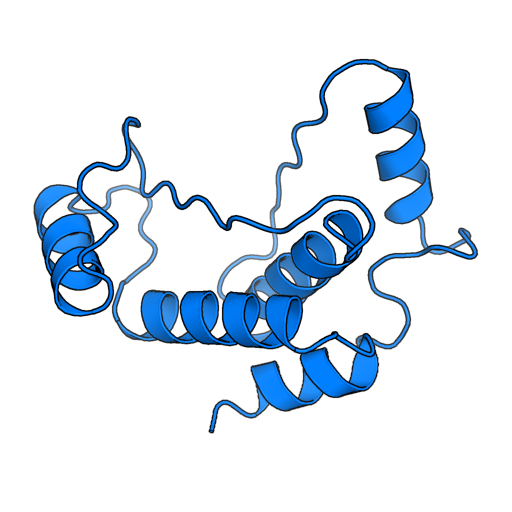OM 786 N N . LEU A 1 101 ? -3.029 13.799 -16.901 1.00 95.56 101 LEU A N 1
ATOM 787 C CA . LEU A 1 101 ? -3.020 12.726 -17.904 1.00 95.56 101 LEU A CA 1
ATOM 788 C C . LEU A 1 101 ? -1.697 11.948 -17.937 1.00 95.56 101 LEU A C 1
ATOM 790 O O . LEU A 1 101 ? -1.698 10.727 -17.991 1.00 95.56 101 LEU A O 1
ATOM 794 N N . THR A 1 102 ? -0.552 12.618 -17.791 1.00 95.50 102 THR A N 1
ATOM 795 C CA . THR A 1 102 ? 0.757 11.947 -17.884 1.00 95.50 102 THR A CA 1
ATOM 796 C C . THR A 1 102 ? 0.973 10.881 -16.806 1.00 95.50 102 THR A C 1
ATOM 798 O O . THR A 1 102 ? 1.548 9.829 -17.084 1.00 95.50 102 THR A O 1
ATOM 801 N N . ILE A 1 103 ? 0.540 11.131 -15.562 1.00 94.06 103 ILE A N 1
ATOM 802 C CA . ILE A 1 103 ? 0.651 10.123 -14.496 1.00 94.06 103 ILE A CA 1
ATOM 803 C C . ILE A 1 103 ? -0.422 9.053 -14.673 1.00 94.06 103 ILE A C 1
ATOM 805 O O . ILE A 1 103 ? -0.127 7.881 -14.458 1.00 94.06 103 ILE A O 1
ATOM 809 N N . TYR A 1 104 ? -1.625 9.437 -15.101 1.00 95.56 104 TYR A N 1
ATOM 810 C CA . TYR A 1 104 ? -2.703 8.505 -15.418 1.00 95.56 104 TYR A CA 1
ATOM 811 C C . TYR A 1 104 ? -2.283 7.466 -16.473 1.00 95.56 104 TYR A C 1
ATOM 813 O O . TYR A 1 104 ? -2.313 6.269 -16.186 1.00 95.56 104 TYR A O 1
ATOM 821 N N . ASP A 1 105 ? -1.778 7.902 -17.629 1.00 96.12 105 ASP A N 1
ATOM 822 C CA . ASP A 1 105 ? -1.344 7.013 -18.718 1.00 96.12 105 ASP A CA 1
ATOM 823 C C . ASP A 1 105 ? -0.186 6.108 -18.283 1.00 96.12 105 ASP A C 1
ATOM 825 O O . ASP A 1 105 ? -0.137 4.914 -18.600 1.00 96.12 105 ASP A O 1
ATOM 829 N N . LYS A 1 106 ? 0.740 6.661 -17.488 1.00 94.94 106 LYS A N 1
ATOM 830 C CA . LYS A 1 106 ? 1.825 5.880 -16.896 1.00 94.94 106 LYS A CA 1
ATOM 831 C C . LYS A 1 106 ? 1.282 4.782 -15.983 1.00 94.94 106 LYS A C 1
ATOM 833 O O . LYS A 1 106 ? 1.768 3.658 -16.061 1.00 94.94 106 LYS A O 1
ATOM 838 N N . LEU A 1 107 ? 0.304 5.086 -15.128 1.00 95.75 107 LEU A N 1
ATOM 839 C CA . LEU A 1 107 ? -0.290 4.084 -14.247 1.00 95.75 107 LEU A CA 1
ATOM 840 C C . LEU A 1 107 ? -1.036 3.014 -15.048 1.00 95.75 107 LEU A C 1
ATOM 842 O O . LEU A 1 107 ? -0.837 1.842 -14.753 1.00 95.75 107 LEU A O 1
ATOM 846 N N . ILE A 1 108 ? -1.786 3.361 -16.101 1.00 95.31 108 ILE A N 1
ATOM 847 C CA . ILE A 1 108 ? -2.394 2.351 -16.991 1.00 95.31 108 ILE A CA 1
ATOM 848 C C . ILE A 1 108 ? -1.330 1.369 -17.494 1.00 95.31 108 ILE A C 1
ATOM 850 O O . ILE A 1 108 ? -1.507 0.152 -17.395 1.00 95.31 108 ILE A O 1
ATOM 854 N N . SER A 1 109 ? -0.202 1.888 -17.987 1.00 96.00 109 SER A N 1
ATOM 855 C CA . SER A 1 109 ? 0.907 1.049 -18.443 1.00 96.00 109 SER A CA 1
ATOM 856 C C . SER A 1 109 ? 1.494 0.208 -17.305 1.00 96.00 109 SER A C 1
ATOM 858 O O . SER A 1 109 ? 1.633 -1.003 -17.450 1.00 96.00 109 SER A O 1
ATOM 860 N N . ASP A 1 110 ? 1.796 0.811 -16.153 1.00 95.56 110 ASP A N 1
ATOM 861 C CA . ASP A 1 110 ? 2.366 0.123 -14.988 1.00 95.56 110 ASP A CA 1
ATOM 862 C C . ASP A 1 110 ? 1.411 -0.969 -14.433 1.00 95.56 110 ASP A C 1
ATOM 864 O O . ASP A 1 110 ? 1.874 -1.963 -13.877 1.00 95.56 110 ASP A O 1
ATOM 868 N N . PHE A 1 111 ? 0.093 -0.852 -14.627 1.00 94.81 111 PHE A N 1
ATOM 869 C CA . PHE A 1 111 ? -0.912 -1.864 -14.256 1.00 94.81 111 PHE A CA 1
ATOM 870 C C . PHE A 1 111 ? -1.285 -2.841 -15.388 1.00 94.81 111 PHE A C 1
ATOM 872 O O . PHE A 1 111 ? -2.118 -3.723 -15.181 1.00 94.81 111 PHE A O 1
ATOM 879 N N . SER A 1 112 ? -0.654 -2.750 -16.560 1.00 95.19 112 SER A N 1
ATOM 880 C CA . SER A 1 112 ? -0.893 -3.670 -17.679 1.00 95.19 112 SER A CA 1
ATOM 881 C C . SER A 1 112 ? 0.124 -4.824 -17.674 1.00 95.19 112 SER A C 1
ATOM 883 O O . SER A 1 112 ? 1.328 -4.551 -17.667 1.00 95.19 112 SER A O 1
ATOM 885 N N . PRO A 1 113 ? -0.293 -6.107 -17.731 1.00 93.75 113 PRO A N 1
ATOM 886 C CA . PRO A 1 113 ? 0.622 -7.256 -17.651 1.00 93.75 113 PRO A CA 1
ATOM 887 C C . PRO A 1 113 ? 1.736 -7.278 -18.706 1.00 93.75 113 PRO A C 1
ATOM 889 O O . PRO A 1 113 ? 2.821 -7.802 -18.458 1.00 93.75 113 PRO A O 1
ATOM 892 N N . GLN A 1 114 ? 1.488 -6.692 -19.881 1.00 93.56 114 GLN A N 1
ATOM 893 C CA . GLN A 1 114 ? 2.453 -6.619 -20.983 1.00 93.56 114 GLN A CA 1
ATOM 894 C C . GLN A 1 114 ? 3.584 -5.618 -20.703 1.00 93.56 114 GLN A C 1
ATOM 896 O O . GLN A 1 114 ? 4.621 -5.647 -21.367 1.00 93.56 114 GLN A O 1
ATOM 901 N N . SER A 1 115 ? 3.407 -4.725 -19.727 1.00 94.88 115 SER A N 1
ATOM 902 C CA . SER A 1 115 ? 4.399 -3.709 -19.410 1.00 94.88 115 SER A CA 1
ATOM 903 C C . SER A 1 115 ? 5.645 -4.319 -18.762 1.00 94.88 115 SER A C 1
ATOM 905 O O . SER A 1 115 ? 5.547 -5.134 -17.835 1.00 94.88 115 SER A O 1
ATOM 907 N N . PRO A 1 116 ? 6.856 -3.875 -19.150 1.00 92.25 116 PRO A N 1
ATOM 908 C CA . PRO A 1 116 ? 8.081 -4.233 -18.439 1.00 92.25 116 PRO A CA 1
ATOM 909 C C . PRO A 1 116 ? 8.078 -3.748 -16.981 1.00 92.25 116 PRO A C 1
ATOM 911 O O . PRO A 1 116 ? 8.830 -4.278 -16.164 1.00 92.25 116 PRO A O 1
ATOM 914 N N . LYS A 1 117 ? 7.233 -2.762 -16.655 1.00 92.25 117 LYS A N 1
ATOM 915 C CA . LYS A 1 117 ? 7.079 -2.166 -15.323 1.00 92.25 117 LYS A CA 1
ATOM 916 C C . LYS A 1 117 ? 5.836 -2.658 -14.581 1.00 92.25 117 LYS A C 1
ATOM 918 O O . LYS A 1 117 ? 5.453 -2.031 -13.598 1.00 92.25 117 LYS A O 1
ATOM 923 N N . TYR A 1 118 ? 5.238 -3.766 -15.026 1.00 95.50 118 TYR A N 1
ATOM 924 C CA . TYR A 1 118 ? 4.032 -4.310 -14.414 1.00 95.50 118 TYR A CA 1
ATOM 925 C C . TYR A 1 118 ? 4.164 -4.440 -12.887 1.00 95.50 118 TYR A C 1
ATOM 927 O O . TYR A 1 118 ? 5.051 -5.142 -12.392 1.00 95.50 118 TYR A O 1
ATOM 935 N N . VAL A 1 119 ? 3.290 -3.756 -12.144 1.00 95.56 119 VAL A N 1
ATOM 936 C CA . VAL A 1 119 ? 3.411 -3.578 -10.684 1.00 95.56 119 VAL A CA 1
ATOM 937 C C . VAL A 1 119 ? 3.277 -4.869 -9.885 1.00 95.56 119 VAL A C 1
ATOM 939 O O . VAL A 1 119 ? 3.829 -4.954 -8.791 1.00 95.56 119 VAL A O 1
ATOM 942 N N . PHE A 1 120 ? 2.588 -5.873 -10.428 1.00 96.00 120 PHE A N 1
ATOM 943 C CA . PHE A 1 120 ? 2.371 -7.163 -9.766 1.00 96.00 120 PHE A CA 1
ATOM 944 C C . PHE A 1 120 ? 3.312 -8.257 -10.266 1.00 96.00 120 PHE A C 1
ATOM 946 O O . PHE A 1 120 ? 3.106 -9.437 -9.987 1.00 96.00 120 PHE A O 1
ATOM 953 N N . ARG A 1 121 ? 4.361 -7.897 -11.013 1.00 93.12 121 ARG A N 1
ATOM 954 C CA . ARG A 1 121 ? 5.342 -8.871 -11.489 1.00 93.12 121 ARG A CA 1
ATOM 955 C C . ARG A 1 121 ? 5.979 -9.600 -10.299 1.00 93.12 121 ARG A C 1
ATOM 957 O O . ARG A 1 121 ? 6.680 -8.986 -9.504 1.00 93.12 121 ARG A O 1
ATOM 964 N N . GLY A 1 122 ? 5.756 -10.911 -10.219 1.00 90.62 122 GLY A N 1
ATOM 965 C CA . GLY A 1 122 ? 6.272 -11.774 -9.151 1.00 90.62 122 GLY A CA 1
ATOM 966 C C . GLY A 1 122 ? 5.245 -12.145 -8.078 1.00 90.62 122 GLY A C 1
ATOM 967 O O . GLY A 1 122 ? 5.516 -13.060 -7.303 1.00 90.62 122 GLY A O 1
ATOM 968 N N . ILE A 1 123 ? 4.079 -11.496 -8.049 1.00 94.19 123 ILE A N 1
ATOM 969 C CA . ILE A 1 123 ? 2.941 -11.922 -7.225 1.00 94.19 123 ILE A CA 1
ATOM 970 C C . ILE A 1 123 ? 2.243 -13.095 -7.925 1.00 94.19 123 ILE A C 1
ATOM 972 O O . ILE A 1 123 ? 2.053 -13.053 -9.140 1.00 94.19 123 ILE A O 1
ATOM 976 N N . ALA A 1 124 ? 1.929 -14.143 -7.160 1.00 72.31 124 ALA A N 1
ATOM 977 C CA . ALA A 1 124 ? 1.239 -15.354 -7.606 1.00 72.31 124 ALA A CA 1
ATOM 978 C C . ALA A 1 124 ? -0.164 -15.418 -7.001 1.00 72.31 124 ALA A C 1
ATOM 980 O O . ALA A 1 124 ? -0.309 -14.932 -5.855 1.00 72.31 124 ALA A O 1
#

Radius of gyration: 15.1 Å; chains: 1; bounding box: 34×30×41 Å

Foldseek 3Di:
DDPLLVQLCVQLVADPLLSVVLVLVVVLPVQADDDPQGPQVVSQVSSCVVVVVRDDQVDPDNHDDRDDDPPNCPVLSVLSNQLSCVVVVVDDDDDDDDPDDVRVVVSVLCCDPPHPNPSCRRPD